Protein AF-A0A7C2BRL2-F1 (afdb_monomer)

pLDDT: mean 78.03, std 15.01, range [45.41, 93.62]

Radius of gyration: 12.83 Å; Cα contacts (8 Å, |Δi|>4): 83; chains: 1; bounding box: 27×33×25 Å

Mean predicted aligned error: 8.5 Å

Foldseek 3Di:
DKDWDWDDDQFKIWIWIADPVNPDIDTDDIAGHPCRVVVQQDQDPVRHGDRDDDD

Sequence (55 aa):
MRYMAIDFGDKRTGLAVCDADETIASPLSVLVGQGALAGFSRKDSTGQIAFSQPG

Structure (mmCIF, N/CA/C/O backbone):
data_AF-A0A7C2BRL2-F1
#
_entry.id   AF-A0A7C2BRL2-F1
#
loop_
_atom_site.group_PDB
_atom_site.id
_atom_site.type_symbol
_atom_site.label_atom_id
_atom_site.label_alt_id
_atom_site.label_comp_id
_atom_site.label_asym_id
_atom_site.label_entity_id
_atom_site.label_seq_id
_atom_site.pdbx_PDB_ins_code
_atom_site.Cartn_x
_atom_site.Cartn_y
_atom_site.Cartn_z
_atom_site.occupancy
_atom_site.B_iso_or_equiv
_atom_site.auth_seq_id
_atom_site.auth_comp_id
_atom_site.auth_asym_id
_atom_site.auth_atom_id
_atom_site.pdbx_PDB_model_num
ATOM 1 N N . MET A 1 1 ? -14.225 -1.124 12.118 1.00 60.06 1 MET A N 1
ATOM 2 C CA . MET A 1 1 ? -13.561 -1.783 10.967 1.00 60.06 1 MET A CA 1
ATOM 3 C C . MET A 1 1 ? -12.421 -0.880 10.519 1.00 60.06 1 MET A C 1
ATOM 5 O O . MET A 1 1 ? -12.503 0.305 10.797 1.00 60.06 1 MET A O 1
ATOM 9 N N . ARG A 1 2 ? -11.344 -1.397 9.916 1.00 72.25 2 ARG A N 1
ATOM 10 C CA . ARG A 1 2 ? -10.287 -0.549 9.330 1.00 72.25 2 ARG A CA 1
ATOM 11 C C . ARG A 1 2 ? -10.290 -0.757 7.823 1.00 72.25 2 ARG A C 1
ATOM 13 O O . ARG A 1 2 ? -10.258 -1.907 7.388 1.00 72.25 2 ARG A O 1
ATOM 20 N N . TYR A 1 3 ? -10.327 0.328 7.060 1.00 84.56 3 TYR A N 1
ATOM 21 C CA . TYR A 1 3 ? -10.272 0.282 5.602 1.00 84.56 3 TYR A CA 1
ATOM 22 C C . TYR A 1 3 ? -8.837 0.487 5.133 1.00 84.56 3 TYR A C 1
ATOM 24 O O . TYR A 1 3 ? -8.102 1.305 5.688 1.00 84.56 3 TYR A O 1
ATOM 32 N N . MET A 1 4 ? -8.444 -0.273 4.115 1.00 89.06 4 MET A N 1
ATOM 33 C CA . MET A 1 4 ? -7.166 -0.111 3.434 1.00 89.06 4 MET A CA 1
ATOM 34 C C . MET A 1 4 ? -7.434 0.370 2.012 1.00 89.06 4 MET A C 1
ATOM 36 O O . MET A 1 4 ? -8.194 -0.259 1.278 1.00 89.06 4 MET A O 1
ATOM 40 N N . ALA A 1 5 ? -6.791 1.468 1.631 1.00 90.19 5 ALA A N 1
ATOM 41 C CA . ALA A 1 5 ? -6.782 1.957 0.263 1.00 90.19 5 ALA A CA 1
ATOM 42 C C . ALA A 1 5 ? -5.562 1.398 -0.482 1.00 90.19 5 ALA A C 1
ATOM 44 O O . ALA A 1 5 ? -4.460 1.344 0.072 1.00 90.19 5 ALA A O 1
ATOM 45 N N . ILE A 1 6 ? -5.777 0.998 -1.738 1.00 90.88 6 ILE A N 1
ATOM 46 C CA . ILE A 1 6 ? -4.750 0.467 -2.637 1.00 90.88 6 ILE A CA 1
ATOM 47 C C . ILE A 1 6 ? -4.700 1.359 -3.880 1.00 90.88 6 ILE A C 1
ATOM 49 O O . ILE A 1 6 ? -5.658 1.403 -4.648 1.00 90.88 6 ILE A O 1
ATOM 53 N N . ASP A 1 7 ? -3.578 2.047 -4.077 1.00 90.88 7 ASP A N 1
ATOM 54 C CA . ASP A 1 7 ? -3.274 2.809 -5.293 1.00 90.88 7 ASP A CA 1
ATOM 55 C C . ASP A 1 7 ? -2.397 1.950 -6.210 1.00 90.88 7 ASP A C 1
ATOM 57 O O . ASP A 1 7 ? -1.203 1.774 -5.955 1.00 90.88 7 ASP A O 1
ATOM 61 N N . PHE A 1 8 ? -3.004 1.335 -7.227 1.00 89.69 8 PHE A N 1
ATOM 62 C CA . PHE A 1 8 ? -2.341 0.363 -8.093 1.00 89.69 8 PHE A CA 1
ATOM 63 C C . PHE A 1 8 ? -1.767 1.023 -9.352 1.00 89.69 8 PHE A C 1
ATOM 65 O O . PHE A 1 8 ? -2.513 1.488 -10.211 1.00 89.69 8 PHE A O 1
ATOM 72 N N . GLY A 1 9 ? -0.438 1.007 -9.492 1.00 88.94 9 GLY A N 1
ATOM 73 C CA . GLY A 1 9 ? 0.259 1.465 -10.692 1.00 88.94 9 GLY A CA 1
ATOM 74 C C . GLY A 1 9 ? 1.330 0.486 -11.175 1.00 88.94 9 GLY A C 1
ATOM 75 O O . GLY A 1 9 ? 1.831 -0.347 -10.422 1.00 88.94 9 GLY A O 1
ATOM 76 N N . ASP A 1 10 ? 1.741 0.634 -12.436 1.00 85.31 10 ASP A N 1
ATOM 77 C CA . ASP A 1 10 ? 2.625 -0.323 -13.124 1.00 85.31 10 ASP A CA 1
ATOM 78 C C . ASP A 1 10 ? 3.988 -0.537 -12.449 1.00 85.31 10 ASP A C 1
ATOM 80 O O . ASP A 1 10 ? 4.577 -1.614 -12.535 1.00 85.31 10 ASP A O 1
ATOM 84 N N . LYS A 1 11 ? 4.517 0.497 -11.785 1.00 86.62 11 LYS A N 1
ATOM 85 C CA . LYS A 1 11 ? 5.838 0.462 -11.131 1.00 86.62 11 LYS A CA 1
ATOM 86 C C . LYS A 1 11 ? 5.752 0.251 -9.622 1.00 86.62 11 LYS A C 1
ATOM 88 O O . LYS A 1 11 ? 6.706 -0.244 -9.018 1.00 86.62 11 LYS A O 1
ATOM 93 N N . ARG A 1 12 ? 4.652 0.689 -9.009 1.00 89.88 12 ARG A N 1
ATOM 94 C CA . ARG A 1 12 ? 4.492 0.753 -7.557 1.00 89.88 12 ARG A CA 1
ATOM 95 C C . ARG A 1 12 ? 3.030 0.653 -7.153 1.00 89.88 12 ARG A C 1
ATOM 97 O O . ARG A 1 12 ? 2.160 1.150 -7.862 1.00 89.88 12 ARG A O 1
ATOM 104 N N . THR A 1 13 ? 2.798 0.095 -5.975 1.00 91.38 13 THR A N 1
ATOM 105 C CA . THR A 1 13 ? 1.490 0.079 -5.324 1.00 91.38 13 THR A CA 1
ATOM 106 C C . THR A 1 13 ? 1.568 0.825 -3.999 1.00 91.38 13 THR A C 1
ATOM 108 O O . THR A 1 13 ? 2.369 0.467 -3.136 1.00 91.38 13 THR A O 1
ATOM 111 N N . GLY A 1 14 ? 0.767 1.877 -3.844 1.00 91.69 14 GLY A N 1
ATOM 112 C CA . GLY A 1 14 ? 0.640 2.618 -2.591 1.00 91.69 14 GLY A CA 1
ATOM 113 C C . GLY A 1 14 ? -0.389 1.969 -1.671 1.00 91.69 14 GLY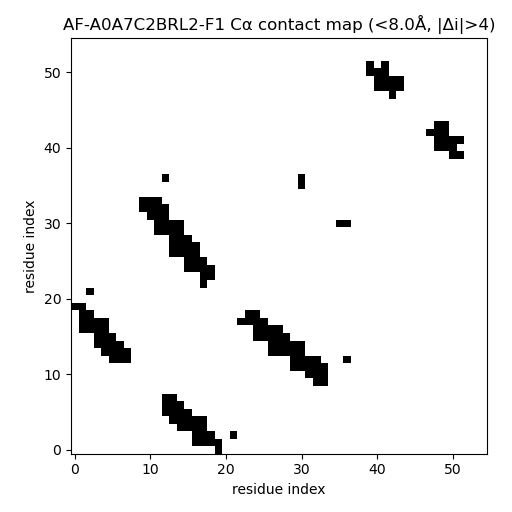 A C 1
ATOM 114 O O . GLY A 1 14 ? -1.462 1.579 -2.127 1.00 91.69 14 GLY A O 1
ATOM 115 N N . LEU A 1 15 ? -0.070 1.868 -0.382 1.00 92.62 15 LEU A N 1
ATOM 116 C CA . LEU A 1 15 ? -0.983 1.410 0.662 1.00 92.62 15 LEU A CA 1
ATOM 117 C C . LEU A 1 15 ? -1.238 2.547 1.648 1.00 92.62 15 LEU A C 1
ATOM 119 O O . LEU A 1 15 ? -0.295 3.178 2.132 1.00 92.62 15 LEU A O 1
ATOM 123 N N . ALA A 1 16 ? -2.503 2.773 1.986 1.00 93.62 16 ALA A N 1
ATOM 124 C CA . ALA A 1 16 ? -2.915 3.699 3.035 1.00 93.62 16 ALA A CA 1
ATOM 125 C C . ALA A 1 16 ? -3.978 3.051 3.925 1.00 93.62 16 ALA A C 1
ATOM 127 O O . ALA A 1 16 ? -4.726 2.179 3.481 1.00 93.62 16 ALA A O 1
ATOM 128 N N . VAL A 1 17 ? -4.036 3.469 5.186 1.00 93.12 17 VAL A N 1
ATOM 129 C CA . VAL A 1 17 ? -5.039 3.007 6.152 1.00 93.12 17 VAL A CA 1
ATOM 130 C C . VAL A 1 17 ? -5.906 4.172 6.588 1.00 93.12 17 VAL A C 1
ATOM 132 O O . VAL A 1 17 ? -5.396 5.263 6.846 1.00 93.12 17 VAL A O 1
ATOM 135 N N . CYS A 1 18 ? -7.210 3.930 6.668 1.00 92.88 18 CYS A N 1
ATOM 136 C CA . CYS A 1 18 ? -8.148 4.896 7.218 1.00 92.88 18 CYS A CA 1
ATOM 137 C C . CYS A 1 18 ? -8.337 4.694 8.721 1.00 92.88 18 CYS A C 1
ATOM 139 O O . CYS A 1 18 ? -8.216 3.578 9.247 1.00 92.88 18 CYS A O 1
ATOM 141 N N . ASP A 1 19 ? -8.660 5.789 9.397 1.00 88.50 19 ASP A N 1
ATOM 142 C CA . ASP A 1 19 ? -9.174 5.769 10.756 1.00 88.50 19 ASP A CA 1
ATOM 143 C C . ASP A 1 19 ? -10.562 5.106 10.835 1.00 88.50 19 ASP A C 1
ATOM 145 O O . ASP A 1 19 ? -11.174 4.732 9.832 1.00 88.50 19 ASP A O 1
ATOM 149 N N . ALA A 1 20 ? -11.032 4.884 12.064 1.00 88.75 20 ALA A N 1
ATOM 150 C CA . ALA A 1 20 ? -12.295 4.188 12.304 1.00 88.75 20 ALA A CA 1
ATOM 151 C C . ALA A 1 20 ? -13.518 4.994 11.841 1.00 88.75 20 ALA A C 1
ATOM 153 O O . ALA A 1 20 ? -14.531 4.385 11.505 1.00 88.75 20 ALA A O 1
ATOM 154 N N . ASP A 1 21 ? -13.390 6.322 11.807 1.00 90.88 21 ASP A N 1
ATOM 155 C CA . ASP A 1 21 ? -14.442 7.260 11.415 1.00 90.88 21 ASP A CA 1
ATOM 156 C C . ASP A 1 21 ? -14.402 7.591 9.911 1.00 90.88 21 ASP A C 1
ATOM 158 O O . ASP A 1 21 ? -15.098 8.500 9.462 1.00 90.88 21 ASP A O 1
ATOM 162 N N . GLU A 1 22 ? -13.581 6.878 9.125 1.00 88.19 22 GLU A N 1
ATOM 163 C CA . GLU A 1 22 ? -13.479 7.006 7.660 1.00 88.19 22 GLU A CA 1
ATOM 164 C C . GLU A 1 22 ? -13.175 8.436 7.174 1.00 88.19 22 GLU A C 1
ATOM 166 O O . GLU A 1 22 ? -13.480 8.810 6.041 1.00 88.19 22 GLU A O 1
ATOM 171 N N . THR A 1 23 ? -12.558 9.251 8.026 1.00 91.31 23 THR A N 1
ATOM 172 C CA . THR A 1 23 ? -12.361 10.684 7.794 1.00 91.31 23 THR A CA 1
ATOM 173 C C . THR A 1 23 ? -10.932 10.990 7.355 1.00 91.31 23 THR A C 1
ATOM 175 O O . THR A 1 23 ? -10.702 11.909 6.567 1.00 91.31 23 THR A O 1
ATOM 178 N N . ILE A 1 24 ? -9.952 10.218 7.833 1.00 92.12 24 ILE A N 1
ATOM 179 C CA . ILE A 1 24 ? -8.530 10.447 7.576 1.00 92.12 24 ILE A CA 1
ATOM 180 C C . ILE A 1 24 ? -7.892 9.177 7.026 1.00 92.12 24 ILE A C 1
ATOM 182 O O . ILE A 1 24 ? -7.840 8.147 7.694 1.00 92.12 24 ILE A O 1
ATOM 186 N N . ALA A 1 25 ? -7.303 9.285 5.834 1.00 92.44 25 ALA A N 1
ATOM 187 C CA . ALA A 1 25 ? -6.412 8.273 5.281 1.00 92.44 25 ALA A CA 1
ATOM 188 C C . ALA A 1 25 ? -4.952 8.675 5.522 1.00 92.44 25 ALA A C 1
ATOM 190 O O . ALA A 1 25 ? -4.519 9.750 5.107 1.00 92.44 25 ALA A O 1
ATOM 191 N N . SER A 1 26 ? -4.184 7.801 6.173 1.00 92.38 26 SER A N 1
ATOM 192 C CA . SER A 1 26 ? -2.745 7.990 6.382 1.00 92.38 26 SER A CA 1
ATOM 193 C C . SER A 1 26 ? -1.937 7.018 5.519 1.00 92.38 26 SER A C 1
ATOM 195 O O . SER A 1 26 ? -2.291 5.836 5.445 1.00 92.38 26 SER A O 1
ATOM 197 N N . PRO A 1 27 ? -0.848 7.471 4.870 1.00 93.38 27 PRO A N 1
ATOM 198 C CA . PRO A 1 27 ? 0.022 6.585 4.105 1.00 93.38 27 PRO A CA 1
ATOM 199 C C . PRO A 1 27 ? 0.644 5.520 5.019 1.00 93.38 27 PRO A C 1
ATOM 201 O O . PRO A 1 27 ? 1.094 5.829 6.121 1.00 93.38 27 PRO A O 1
ATOM 204 N N . LEU A 1 28 ? 0.670 4.270 4.549 1.00 92.44 28 LEU A N 1
ATOM 205 C CA . LEU A 1 28 ? 1.231 3.127 5.272 1.00 92.44 28 LEU A CA 1
ATOM 206 C C . LEU A 1 28 ? 2.564 2.680 4.664 1.00 92.44 28 LEU A C 1
ATOM 208 O O . LEU A 1 28 ? 3.567 2.598 5.367 1.00 92.44 28 LEU A O 1
ATOM 212 N N . SER A 1 29 ? 2.585 2.366 3.368 1.00 91.62 29 SER A N 1
ATOM 213 C CA . SER A 1 29 ? 3.805 1.954 2.668 1.00 91.62 29 SER A CA 1
ATOM 214 C C . SER A 1 29 ? 3.660 2.063 1.150 1.00 91.62 29 SER A C 1
ATOM 216 O O . SER A 1 2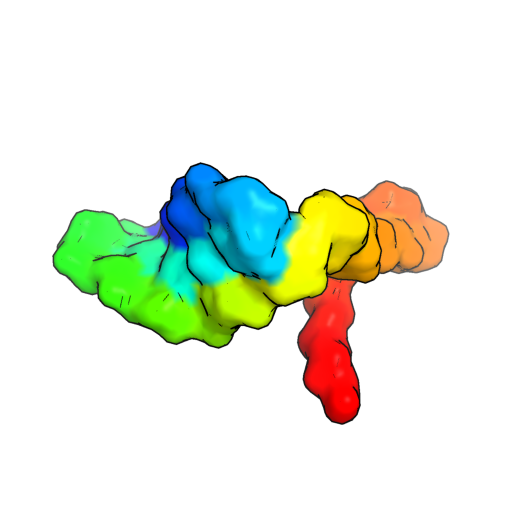9 ? 2.569 2.274 0.620 1.00 91.62 29 SER A O 1
ATOM 218 N N . VAL A 1 30 ? 4.780 1.912 0.442 1.00 92.06 30 VAL A N 1
ATOM 219 C CA . VAL A 1 30 ? 4.815 1.776 -1.016 1.00 92.06 30 VAL A CA 1
ATOM 220 C C . VAL A 1 30 ? 5.531 0.478 -1.357 1.00 92.06 30 VAL A C 1
ATOM 222 O O . VAL 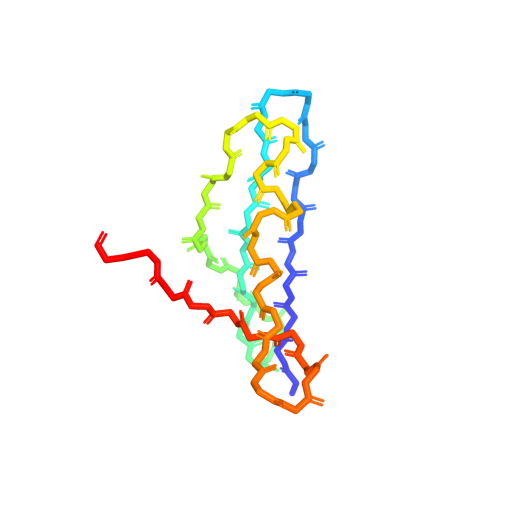A 1 30 ? 6.678 0.268 -0.966 1.00 92.06 30 VAL A O 1
ATOM 225 N N . LEU A 1 31 ? 4.856 -0.385 -2.104 1.00 89.56 31 LEU A N 1
ATOM 226 C CA . LEU A 1 31 ? 5.409 -1.624 -2.629 1.00 89.56 31 LEU A CA 1
ATOM 227 C C . L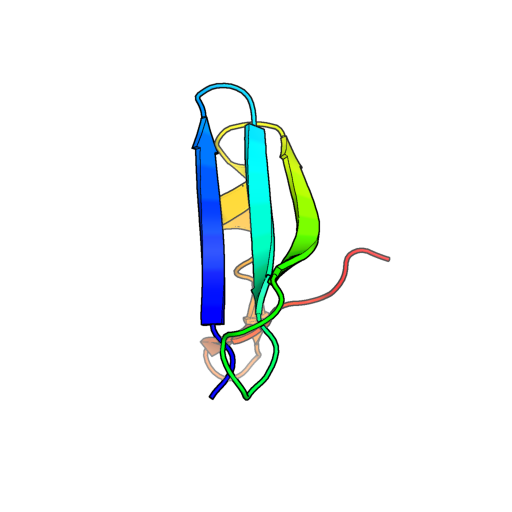EU A 1 31 ? 5.948 -1.366 -4.037 1.00 89.56 31 LEU A C 1
ATOM 229 O O . LEU A 1 31 ? 5.266 -0.757 -4.861 1.00 89.56 31 LEU A O 1
ATOM 233 N N . VAL A 1 32 ? 7.176 -1.802 -4.316 1.00 88.94 32 VAL A N 1
ATOM 234 C CA . VAL A 1 32 ? 7.844 -1.586 -5.608 1.00 88.94 32 VAL A CA 1
ATOM 235 C C . VAL A 1 32 ? 7.939 -2.909 -6.360 1.00 88.94 32 VAL A C 1
ATOM 237 O O . VAL A 1 32 ? 8.402 -3.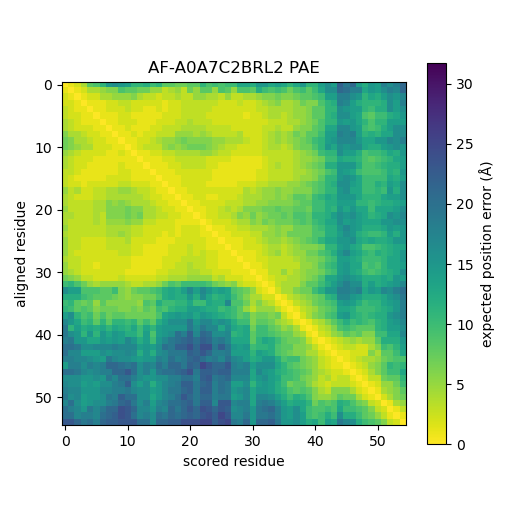907 -5.812 1.00 88.94 32 VAL A O 1
ATOM 240 N N . GLY A 1 33 ? 7.526 -2.904 -7.629 1.00 78.00 33 GLY A N 1
ATOM 241 C CA . GLY A 1 33 ? 7.478 -4.101 -8.469 1.00 78.00 33 GLY A CA 1
ATOM 242 C C . GLY A 1 33 ? 6.224 -4.961 -8.257 1.00 78.00 33 GLY A C 1
ATOM 243 O O . GLY A 1 33 ? 5.660 -5.046 -7.168 1.00 78.00 33 GLY A O 1
ATOM 244 N N . GLN A 1 34 ? 5.792 -5.632 -9.326 1.00 67.62 34 GLN A N 1
ATOM 245 C CA . GLN A 1 34 ? 4.493 -6.320 -9.410 1.00 67.62 34 GLN A CA 1
ATOM 246 C C . GLN A 1 34 ? 4.361 -7.534 -8.467 1.00 67.62 34 GLN A C 1
ATOM 248 O O . GLN A 1 34 ? 3.254 -7.903 -8.088 1.00 67.62 34 GLN A O 1
ATOM 253 N N . GLY A 1 35 ? 5.475 -8.147 -8.047 1.00 68.25 35 GLY A N 1
ATOM 254 C CA . GLY A 1 35 ? 5.475 -9.313 -7.150 1.00 68.25 35 GLY A CA 1
ATOM 255 C C . GLY A 1 35 ? 5.371 -8.984 -5.656 1.00 68.25 35 GLY A C 1
ATOM 256 O O . GLY A 1 35 ? 5.095 -9.874 -4.851 1.00 68.25 35 GLY A O 1
ATOM 257 N N . ALA A 1 36 ? 5.573 -7.722 -5.264 1.00 68.62 36 ALA A N 1
ATOM 258 C CA . ALA A 1 36 ? 5.645 -7.337 -3.855 1.00 68.62 36 ALA A CA 1
ATOM 259 C C . ALA A 1 36 ? 4.296 -7.467 -3.122 1.00 68.62 36 ALA A C 1
ATOM 261 O O . ALA A 1 36 ? 4.277 -7.751 -1.925 1.00 68.62 36 ALA A O 1
ATOM 262 N N . LEU A 1 37 ? 3.171 -7.337 -3.839 1.00 66.94 37 LEU A N 1
ATOM 263 C CA . LEU A 1 37 ? 1.832 -7.533 -3.269 1.00 66.94 37 LEU A CA 1
ATOM 264 C C . LEU A 1 37 ? 1.605 -8.984 -2.818 1.00 66.94 37 LEU A C 1
ATOM 266 O O . LEU A 1 37 ? 1.079 -9.233 -1.736 1.00 66.94 37 LEU A O 1
ATOM 270 N N . ALA A 1 38 ? 2.035 -9.948 -3.638 1.00 64.12 38 ALA A N 1
ATOM 271 C CA . ALA A 1 38 ? 1.894 -11.372 -3.340 1.00 64.12 38 ALA A CA 1
ATOM 272 C C . ALA A 1 38 ? 2.845 -11.822 -2.216 1.00 64.12 38 ALA A C 1
ATOM 274 O O . ALA A 1 38 ? 2.491 -12.684 -1.413 1.00 64.12 38 ALA A O 1
ATOM 275 N N . GLY A 1 39 ? 4.031 -11.206 -2.123 1.00 61.78 39 GLY A N 1
ATOM 276 C CA . GLY A 1 39 ? 5.053 -11.535 -1.124 1.00 61.78 39 GLY A CA 1
ATOM 277 C C . GLY A 1 39 ? 4.675 -11.206 0.326 1.00 61.78 39 GLY A C 1
ATOM 278 O O . GLY A 1 39 ? 5.245 -11.790 1.243 1.00 61.78 39 GLY A O 1
ATOM 279 N N . PHE A 1 40 ? 3.693 -10.324 0.550 1.00 59.06 40 PHE A N 1
ATOM 280 C CA . PHE A 1 40 ? 3.220 -9.977 1.898 1.00 59.06 40 PHE A CA 1
ATOM 281 C C . PHE A 1 40 ? 2.337 -11.057 2.540 1.00 59.06 40 PHE A C 1
ATOM 283 O O . PHE A 1 40 ? 2.049 -10.999 3.736 1.00 59.06 40 PHE A O 1
ATOM 290 N N . SER A 1 41 ? 1.903 -12.047 1.758 1.00 58.34 41 SER A N 1
ATOM 291 C CA . SER A 1 41 ? 1.046 -13.126 2.235 1.00 58.34 41 SER A CA 1
ATOM 292 C C . SER A 1 41 ? 1.889 -14.296 2.742 1.00 58.34 41 SER A C 1
ATOM 294 O O . SER A 1 41 ? 2.078 -15.285 2.035 1.00 58.34 41 SER A O 1
ATOM 296 N N . ARG A 1 42 ? 2.406 -14.219 3.972 1.00 61.88 42 ARG A N 1
ATOM 297 C CA . ARG A 1 42 ? 3.014 -15.391 4.616 1.00 61.88 42 ARG A CA 1
ATOM 298 C C . ARG A 1 42 ? 1.916 -16.161 5.333 1.00 61.88 42 ARG A C 1
ATOM 300 O O . ARG A 1 42 ? 1.246 -15.597 6.182 1.00 61.88 42 ARG A O 1
ATOM 307 N N . LYS A 1 43 ? 1.694 -17.433 5.004 1.00 61.41 43 LYS A N 1
ATOM 308 C CA . LYS A 1 43 ? 0.758 -18.249 5.789 1.00 61.41 43 LYS A CA 1
ATOM 309 C C . LYS A 1 43 ? 1.384 -18.582 7.143 1.00 61.41 43 LYS A C 1
ATOM 311 O O . LYS A 1 43 ? 2.546 -18.991 7.187 1.00 61.41 43 LYS A O 1
ATOM 316 N N . ASP A 1 44 ? 0.643 -18.386 8.226 1.00 73.75 44 ASP A N 1
ATOM 317 C CA . ASP A 1 44 ? 1.026 -18.905 9.535 1.00 73.75 44 ASP A CA 1
ATOM 318 C C . ASP A 1 44 ? 0.903 -20.438 9.577 1.00 73.75 44 ASP A C 1
ATOM 320 O O . ASP A 1 44 ? 0.493 -21.085 8.608 1.00 73.75 44 ASP A O 1
ATOM 324 N N . SER A 1 45 ? 1.266 -21.040 10.709 1.00 77.75 45 SER A N 1
ATOM 325 C CA . SER A 1 45 ? 1.185 -22.491 10.917 1.00 77.75 45 SE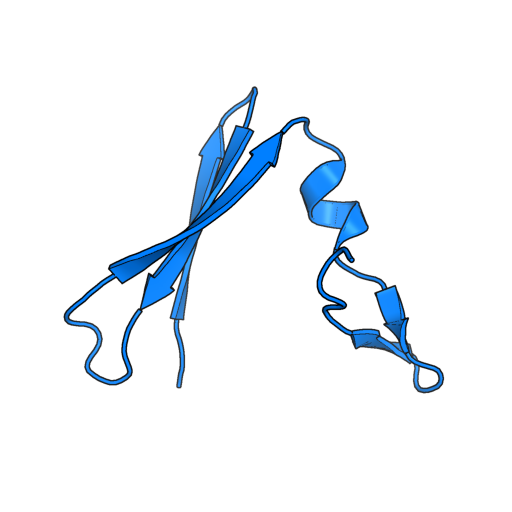R A CA 1
ATOM 326 C C . SER A 1 45 ? -0.239 -23.057 10.836 1.00 77.75 45 SER A C 1
ATOM 328 O O . SER A 1 45 ? -0.396 -24.272 10.748 1.00 77.75 45 SER A O 1
ATOM 330 N N . THR A 1 46 ? -1.269 -22.204 10.837 1.00 77.81 46 THR A N 1
ATOM 331 C CA . THR A 1 46 ? -2.681 -22.579 10.674 1.00 77.81 46 THR A CA 1
ATOM 332 C C . THR A 1 46 ? -3.186 -22.384 9.241 1.00 77.81 46 THR A C 1
ATOM 334 O O . THR A 1 46 ? -4.314 -22.755 8.925 1.00 77.81 46 THR A O 1
ATOM 337 N N . GLY A 1 47 ? -2.349 -21.841 8.350 1.00 65.75 47 GLY A N 1
ATOM 338 C CA . GLY A 1 47 ? -2.691 -21.566 6.958 1.00 65.75 47 GLY A CA 1
ATOM 339 C C . GLY A 1 47 ? -3.351 -20.203 6.723 1.00 65.75 47 GLY A C 1
ATOM 340 O O . GLY A 1 47 ? -3.716 -19.918 5.579 1.00 65.75 47 GLY A O 1
ATOM 341 N N . GLN A 1 48 ? -3.484 -19.360 7.754 1.00 63.66 48 GLN A N 1
ATOM 342 C CA . GLN A 1 48 ? -4.026 -18.005 7.631 1.00 63.66 48 GLN A CA 1
ATOM 343 C C . GLN A 1 48 ? -2.956 -17.028 7.150 1.00 63.66 48 GLN A C 1
ATOM 345 O O . GLN A 1 48 ? -1.781 -17.166 7.479 1.00 63.66 48 GLN A O 1
ATOM 350 N N . ILE A 1 49 ? -3.354 -16.032 6.356 1.00 61.72 49 ILE A N 1
ATOM 351 C CA . ILE A 1 49 ? -2.442 -14.982 5.890 1.00 61.72 49 ILE A CA 1
ATOM 352 C C . ILE A 1 49 ? -2.015 -14.130 7.093 1.00 61.72 49 ILE A C 1
ATOM 354 O O . ILE A 1 49 ? -2.819 -13.404 7.671 1.00 61.72 49 ILE A O 1
ATOM 358 N N . ALA A 1 50 ? -0.737 -14.220 7.446 1.00 60.09 50 ALA A N 1
ATOM 359 C CA . ALA A 1 50 ? -0.070 -13.418 8.452 1.00 60.09 50 ALA A CA 1
ATOM 360 C C . ALA A 1 50 ? 0.750 -12.310 7.780 1.00 60.09 50 ALA A C 1
ATOM 362 O O . ALA A 1 50 ? 1.647 -12.558 6.970 1.00 60.09 50 ALA A O 1
ATOM 363 N N . PHE A 1 51 ? 0.454 -11.070 8.158 1.00 59.59 51 PHE A N 1
ATOM 364 C CA . PHE A 1 51 ? 1.211 -9.895 7.748 1.00 59.59 51 PHE A CA 1
ATOM 365 C C . PHE A 1 51 ? 2.395 -9.726 8.707 1.00 59.59 51 PHE A C 1
ATOM 367 O O . PHE A 1 51 ? 2.248 -9.166 9.792 1.00 59.59 51 PHE A O 1
ATOM 374 N N . SER A 1 52 ? 3.570 -10.247 8.352 1.00 51.25 52 SER A N 1
ATOM 375 C CA . SER A 1 52 ? 4.794 -9.957 9.107 1.00 51.25 52 SER A CA 1
ATOM 376 C C . SER A 1 52 ? 5.368 -8.621 8.647 1.00 51.25 52 SER A C 1
ATOM 378 O O . SER A 1 52 ? 5.573 -8.435 7.446 1.00 51.25 52 SER A O 1
ATOM 380 N N . GLN A 1 53 ? 5.658 -7.706 9.573 1.00 45.41 53 GLN A N 1
ATOM 381 C CA . GLN A 1 53 ? 6.444 -6.525 9.223 1.00 45.41 53 GLN A CA 1
ATOM 382 C C . GLN A 1 53 ? 7.854 -6.963 8.793 1.00 45.41 53 GLN A C 1
ATOM 384 O O . GLN A 1 53 ? 8.425 -7.849 9.436 1.00 45.41 53 GLN A O 1
ATOM 389 N N . PRO A 1 54 ? 8.408 -6.403 7.704 1.00 47.22 5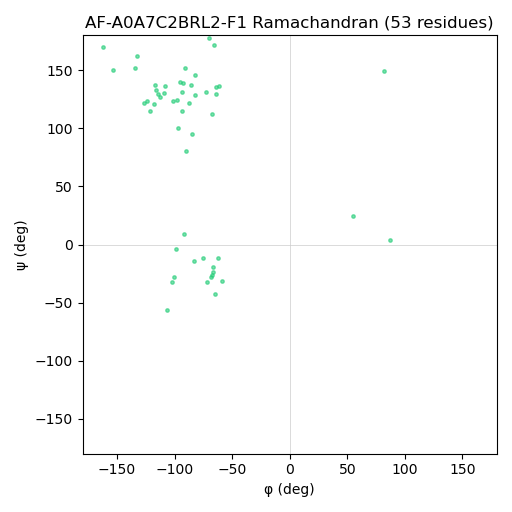4 PRO A N 1
ATOM 390 C CA . PRO A 1 54 ? 9.813 -6.604 7.384 1.00 47.22 54 PRO A CA 1
ATOM 391 C C . PRO A 1 54 ? 10.660 -5.981 8.504 1.00 47.22 54 PRO A C 1
ATOM 393 O O . PRO A 1 54 ? 10.385 -4.857 8.926 1.00 47.22 54 PRO A O 1
ATOM 396 N N . GLY A 1 55 ? 11.614 -6.760 9.019 1.00 45.59 55 GLY A N 1
ATOM 397 C CA . GLY A 1 55 ? 12.603 -6.308 10.003 1.00 45.59 55 GLY A CA 1
ATOM 398 C C . GLY A 1 55 ? 13.735 -5.509 9.379 1.00 45.59 55 GLY A C 1
ATOM 399 O O . GLY A 1 55 ? 13.893 -5.578 8.138 1.00 45.59 55 GLY A O 1
#

Solvent-accessible surface area (backbone atoms only — not comparable to full-atom values): 3491 Å² total; per-residue (Å²): 116,75,51,72,49,75,48,84,52,92,64,37,33,40,35,28,39,33,43,77,82,73,78,50,77,43,85,71,52,73,39,66,46,84,64,45,73,65,68,51,58,40,61,45,100,85,66,48,77,37,79,72,80,86,130

Secondary structure (DSSP, 8-state):
---EEEEE-SSEEEEEEE-TTS--EEEEEEEESTTHHHHT-EE-TTS-EE-PPP-

Nearest PDB structures (foldseek):
  7ess-assembly1_B  TM=8.859E-01  e=1.811E-01  Mycobacterium tuberculosis H37Rv
  6koq-assembly1_D  TM=5.534E-01  e=3.537E-01  Mycobacterium tuberculosis H37Rv
  2flo-assembly2_D  TM=4.485E-01  e=3.759E-01  Escherichia coli O157:H7
  8fru-assembly1_D  TM=4.341E-01  e=3.575E+00  Giardia duodenalis assemblage A

=== Feature glossary ===
The record interleaves many kinds of information about one protein. Here is each kind framed as the question it answers.

Q: What does the local fold look like, residue by residue?
A: A 3Di character summarizes, for each residue, the relative orientation of the Cα frame of its nearest spatial neighbor. Because it encodes fold topology rather than chemistry, 3Di alignments detect remote structural similarity that sequence alignment misses.

Q: Which residues are in helices, strands, or loops?
A: Secondary structure is the local, repeating backbone conformation. DSSP classifies it into eight states by reading the hydrogen-bond network: three helix types (H, G, I), two β types (E, B), two non-regular types (T, S), and unstructured coil (-).

Q: How big and how compact is the whole molecule?
A: Three whole-structure scalars: the radius of gyration (RMS distance of Cα from centroid, in Å), the count of Cα–Cα contac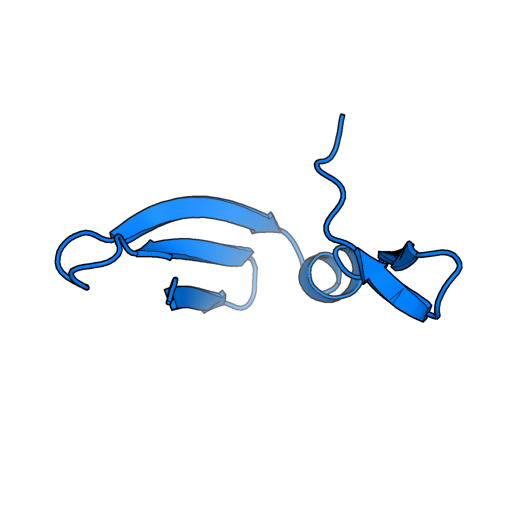ts (pairs closer than 8 Å and separated by more than four residues in sequence — i.e. tertiary, not local, contacts), and the bounding-box dimensions. Together they distinguish compact globular folds from extended fibres or disordered chains.

Q: How confident is the AlphaFold model at each residue?
A: For AlphaFold models, the B-factor field carries pLDDT — the model's own estimate of local accuracy on a 0–100 scale. Regions with pLDDT<50 should be treated as essentially unmodeled; they often correspond to intrinsically disordered segments.

Q: What family and function is it annotated with?
A: Functional annotations link the protein to curated databases. InterPro entries identify conserved domains and families by matching the sequence against member-database signatures (Pfam, PROSITE, CDD, …). Gene Ontology (GO) terms describe molecular function, biological process, and cellular component in a controlled vocabulary. CATH places the structure in a hierarchical fold classification (Class/Architecture/Topology/Homologous-superfamily). The organism is the source species.

Q: What known structures does this most resemble?
A: Nearest PDB neighbors are the top structural matches found by Foldseek when searching this structure against the entire Protein Data Bank. Each hit reports a TM-score (0 to 1; >0.5 almost always implies the same fold) and an E-value. These are *structural* homologs — they may share no detectable sequence similarity.

Q: Which residues are buried vs exposed?
A: Solvent-accessible surface area (SASA) is the area in Å² traced out by the centre of a 1.4 Å probe sphere (a water molecule) rolled over the protein's van der Waals surface (Shrake–Rupley / Lee–Richards construction). Buried residues have near-zero SASA; fully exposed residues can exceed 200 Å². The total SASA scales roughly with the number of surface residues.

Q: What are the backbone torsion angles?
A: φ (phi) and ψ (psi) are the two rotatable backbone dihedrals per residue: φ is the C(i-1)–N–Cα–C torsion, ψ is the N–Cα–C–N(i+1) torsion, both in degrees on (−180°, 180°]. α-helical residues cluster near (−60°, −45°); β-strand residues near (−120°, +130°). A Ramachandran plot is simply a scatter of (φ, ψ) for every residue.

Q: Are the domains correctly placed relative to each other?
A: Predicted aligned error is AlphaFold's pairwise confidence. Unlike pLDDT (per-residue), PAE is per-residue-pair and captures whether two parts of the structure are corre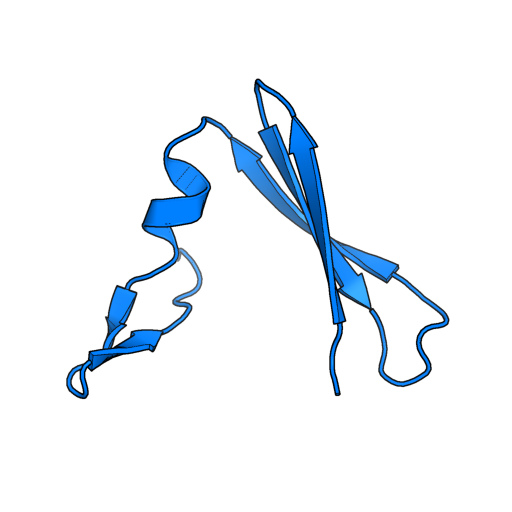ctly placed relative to each other. Units are ångströms of expected positional error.

Q: What if only a Cα trace is available?
A: P-SEA three-state annotation labels each residue as helix, strand, or coil based purely on the geometry of the Cα trace. It serves as a fallback when the full backbone (and thus DSSP) is unavailable.

Q: What is the amino-acid chain?
A: This is the polypeptide sequence — one letter per residue, N-terminus first. Length ranges from a few dozen residues for small domains to over a thousand for large multi-domain proteins.

Q: What do the rendered images show?
A: The six renders are orthographic views along the three Cartesian axes in both directions. Representation (cartoon, sticks, or surface) and color scheme (sequence-rainbow or by-chain) vary across proteins so the training set covers all the common visualization conventions.

Q: What do the diagnostic plots show?
A: Plot images: a contact map (which residues are close in 3D, as an N×N binary image), a Ramachandran scatter (backbone torsion angles, revealing secondary-structure composition at a glance), and — for AlphaFold structures — a PAE heatmap (pairwise prediction confidence).

Q: How mobile is each atom in the crystal?
A: B-factor (Debye–Waller factor) reflects atomic displacement in the crystal lattice. It is an experimental observable (units Å²), not a prediction; low values mean the atom is pinned down, high values mean it moves or is heterogeneous across the crystal.

Q: Where is each backbone atom in 3D?
A: The mmCIF table is the protein's shape written out atom by atom. For each backbone N, Cα, C, and carbonyl O, it records an (x, y, z) coordinate triple in Å plus the residue type, chain letter, and residue number.